Protein AF-A0A8J6LI90-F1 (afdb_monomer_lite)

Organism: Tenebrio molitor (NCBI:txid7067)

InterPro domains:
  IPR013783 Immunoglobulin-like fold [G3DSA:2.60.40.10] (10-74)

Radius of gyration: 16.81 Å; chains: 1; bounding box: 43×32×52 Å

Secondary structure (DSSP, 8-state):
----------EEEEEEE--S---TTS----EEEEEE-GGGSTT--EEEESTT-SSEEEEE-TTS--EE-TTTTSPP-

pLDDT: mean 80.77, std 12.64, range [41.97, 93.5]

Foldseek 3Di:
DDDPPDPPQDKAWPDWDFDPDDDPPDDTDTDTDIDGDPVPLVPDKDFDCDPPDPWTQWIDRPPDDIDGDDPRPDDDD

Sequence (77 aa):
MSGLSGCTVGVRINRLQVPEVTQLGDPVVLDCDYTLEESLDEGLVVKWFFNETPTPIYQWIPNKKPQELGEISRPFP

Structure (mmCIF, N/CA/C/O backbone):
data_AF-A0A8J6LI90-F1
#
_entry.id   AF-A0A8J6LI90-F1
#
loop_
_atom_site.group_PDB
_atom_site.id
_atom_site.type_symbol
_atom_site.label_atom_id
_atom_site.label_alt_id
_atom_site.label_comp_id
_atom_site.label_asym_id
_atom_site.label_entity_id
_atom_site.label_seq_id
_atom_site.pdbx_PDB_ins_code
_atom_site.Cartn_x
_atom_site.Cartn_y
_atom_site.Cartn_z
_atom_site.occupancy
_atom_site.B_iso_or_equiv
_atom_site.auth_seq_id
_atom_site.auth_comp_id
_atom_site.auth_asym_id
_atom_site.auth_atom_id
_atom_site.pdbx_PDB_model_num
ATOM 1 N N . MET A 1 1 ? 25.130 20.153 -27.869 1.00 41.97 1 MET A N 1
ATOM 2 C CA . MET A 1 1 ? 25.076 19.406 -26.595 1.00 41.97 1 MET A CA 1
ATOM 3 C C . MET A 1 1 ? 23.645 18.927 -26.434 1.00 41.97 1 MET A C 1
ATOM 5 O O . MET A 1 1 ? 22.773 19.719 -26.111 1.00 41.97 1 MET A O 1
ATOM 9 N N . SER A 1 2 ? 23.386 17.696 -26.861 1.00 44.59 2 SER A N 1
ATOM 10 C CA . SER A 1 2 ? 22.062 17.076 -26.937 1.00 44.59 2 SER A CA 1
ATOM 11 C C . SER A 1 2 ? 21.522 16.787 -25.538 1.00 44.59 2 SER A C 1
ATOM 13 O O . SER A 1 2 ? 22.190 16.131 -24.741 1.00 44.59 2 SER A O 1
ATOM 15 N N . GLY A 1 3 ? 20.324 17.298 -25.252 1.00 51.75 3 GLY A N 1
ATOM 16 C CA . GLY A 1 3 ? 19.598 17.037 -24.017 1.00 51.75 3 GLY A CA 1
ATOM 17 C C . GLY A 1 3 ? 19.215 15.565 -23.914 1.00 51.75 3 GLY A C 1
ATOM 18 O O . GLY A 1 3 ? 18.407 15.070 -24.695 1.00 51.75 3 GLY A O 1
ATOM 19 N N . LEU A 1 4 ? 19.785 14.880 -22.929 1.00 54.19 4 LEU A N 1
ATOM 20 C CA . LEU A 1 4 ? 19.229 13.644 -22.401 1.00 54.19 4 LEU A CA 1
ATOM 21 C C . LEU A 1 4 ? 18.054 14.039 -21.502 1.00 54.19 4 LEU A C 1
ATOM 23 O O . LEU A 1 4 ? 18.219 14.243 -20.302 1.00 54.19 4 LEU A O 1
ATOM 27 N N . SER A 1 5 ? 16.869 14.196 -22.095 1.00 53.09 5 SER A N 1
ATOM 28 C CA . SER A 1 5 ? 15.630 14.077 -21.330 1.00 53.09 5 SER A CA 1
ATOM 29 C C . SER A 1 5 ? 15.506 12.599 -20.980 1.00 53.09 5 SER A C 1
ATOM 31 O O . SER A 1 5 ? 15.076 11.801 -21.811 1.00 53.09 5 SER A O 1
ATOM 33 N N . GLY A 1 6 ? 15.993 12.216 -19.798 1.00 56.28 6 GLY A N 1
ATOM 34 C CA . GLY A 1 6 ? 15.775 10.875 -19.269 1.00 56.28 6 GLY A CA 1
ATOM 35 C C . GLY A 1 6 ? 14.278 10.593 -19.275 1.00 56.28 6 GLY A C 1
ATOM 36 O O . GLY A 1 6 ? 13.499 11.409 -18.782 1.00 56.28 6 GLY A O 1
ATOM 37 N N . CYS A 1 7 ? 13.876 9.483 -19.891 1.00 57.56 7 CYS A N 1
ATOM 38 C CA . CYS A 1 7 ? 12.509 8.996 -19.789 1.00 57.56 7 CYS A CA 1
ATOM 39 C C . CYS A 1 7 ? 12.243 8.771 -18.297 1.00 57.56 7 CYS A C 1
ATOM 41 O O . CYS A 1 7 ? 12.917 7.954 -17.669 1.00 57.56 7 CYS A O 1
ATOM 43 N N . THR A 1 8 ? 11.375 9.583 -17.694 1.00 54.06 8 THR A N 1
ATOM 44 C CA . THR A 1 8 ? 10.960 9.401 -16.304 1.00 54.06 8 THR A CA 1
ATOM 45 C C . THR A 1 8 ? 10.176 8.109 -16.222 1.00 54.06 8 THR A C 1
ATOM 47 O O . THR A 1 8 ? 8.989 8.081 -16.517 1.00 54.06 8 THR A O 1
ATOM 50 N N . VAL A 1 9 ? 10.871 7.058 -15.810 1.00 67.62 9 VAL A N 1
ATOM 51 C CA . VAL A 1 9 ? 10.284 5.765 -15.512 1.00 67.62 9 VAL A CA 1
ATOM 52 C C . VAL A 1 9 ? 9.416 5.940 -14.258 1.00 67.62 9 VAL A C 1
ATOM 54 O O . VAL A 1 9 ? 9.938 6.264 -13.187 1.00 67.62 9 VAL A O 1
ATOM 57 N N . GLY A 1 10 ? 8.091 5.836 -14.392 1.00 73.12 10 GLY A N 1
ATOM 58 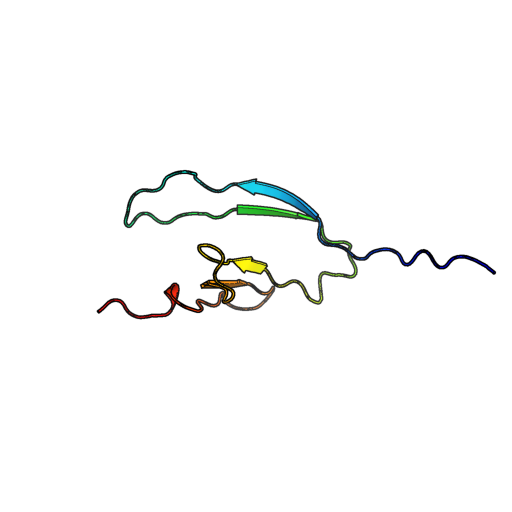C CA . GLY A 1 10 ? 7.157 6.290 -13.356 1.00 73.12 10 GLY A CA 1
ATOM 59 C C . GLY A 1 10 ? 5.942 5.393 -13.130 1.00 73.12 10 GLY A C 1
ATOM 60 O O . GLY A 1 10 ? 5.445 4.736 -14.039 1.00 73.12 10 GLY A O 1
ATOM 61 N N . VAL A 1 11 ? 5.440 5.407 -11.892 1.00 83.12 11 VAL A N 1
ATOM 62 C CA . VAL A 1 11 ? 4.135 4.836 -11.531 1.00 83.12 11 VAL A CA 1
ATOM 63 C C . VAL A 1 11 ? 3.074 5.912 -11.697 1.00 83.12 11 VAL A C 1
ATOM 65 O O . VAL A 1 11 ? 3.222 7.016 -11.167 1.00 83.12 11 VAL A O 1
ATOM 68 N N . ARG A 1 12 ? 1.973 5.590 -12.375 1.00 87.50 12 ARG A N 1
ATOM 69 C CA . ARG A 1 12 ? 0.802 6.464 -12.448 1.00 87.50 12 ARG A CA 1
ATOM 70 C C . ARG A 1 12 ? -0.378 5.813 -11.746 1.00 87.50 12 ARG A C 1
ATOM 72 O O . ARG A 1 12 ? -0.800 4.737 -12.142 1.00 87.50 12 ARG A O 1
ATOM 79 N N . ILE A 1 13 ? -0.940 6.490 -10.747 1.00 88.56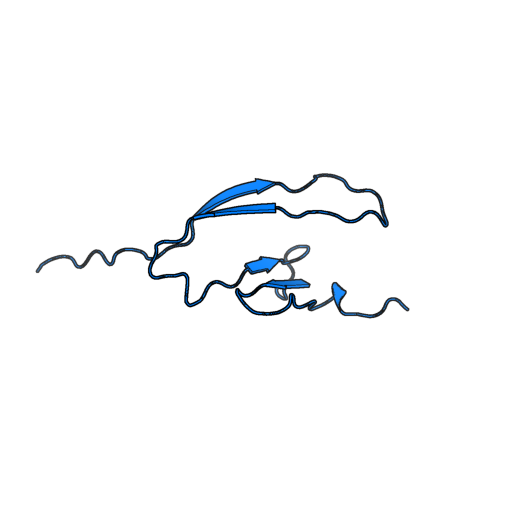 13 ILE A N 1
ATOM 80 C CA . ILE A 1 13 ? -2.222 6.093 -10.153 1.00 88.56 13 ILE A CA 1
ATOM 81 C C . ILE A 1 13 ? -3.334 6.621 -11.060 1.00 88.56 13 ILE A C 1
ATOM 83 O O . ILE A 1 13 ? -3.461 7.832 -11.251 1.00 88.56 13 ILE A O 1
ATOM 87 N N . ASN A 1 14 ? -4.121 5.718 -11.635 1.00 92.56 14 ASN A N 1
ATOM 88 C CA . ASN A 1 14 ? -5.250 6.052 -12.499 1.00 92.56 14 ASN A CA 1
ATOM 89 C C . ASN A 1 14 ? -6.497 6.341 -11.671 1.00 92.56 14 ASN A C 1
ATOM 91 O O . ASN A 1 14 ? -7.221 7.301 -11.942 1.00 92.56 14 ASN A O 1
ATOM 95 N N . ARG A 1 15 ? -6.745 5.511 -10.652 1.00 93.50 15 ARG A N 1
ATOM 96 C CA . ARG A 1 15 ? -7.920 5.614 -9.793 1.00 93.50 15 ARG A CA 1
ATOM 97 C C . ARG A 1 15 ? -7.639 5.026 -8.418 1.00 93.50 15 ARG A C 1
ATOM 99 O O . ARG A 1 15 ? -7.121 3.925 -8.304 1.00 93.50 15 ARG A O 1
ATOM 106 N N . LEU A 1 16 ? -8.062 5.744 -7.385 1.00 90.56 16 LEU A N 1
ATOM 107 C CA . LEU A 1 16 ? -8.071 5.265 -6.008 1.00 90.56 16 LEU A CA 1
ATOM 108 C C . LEU A 1 16 ? -9.527 5.079 -5.569 1.00 90.56 16 LEU A C 1
ATOM 110 O O . LEU A 1 16 ? -10.321 6.017 -5.657 1.00 90.56 16 LEU A O 1
ATOM 114 N N . GLN A 1 17 ? -9.892 3.875 -5.136 1.00 91.75 17 GLN A N 1
ATOM 115 C CA . GLN A 1 17 ? -11.230 3.541 -4.653 1.00 91.75 17 GLN A CA 1
ATOM 116 C C . GLN A 1 17 ? -11.139 3.067 -3.206 1.00 91.75 17 GLN A C 1
ATOM 118 O O . GLN A 1 17 ? -10.795 1.923 -2.918 1.00 91.75 17 GLN A O 1
ATOM 123 N N . VAL A 1 18 ? -11.459 3.980 -2.294 1.00 89.25 18 VAL A N 1
ATOM 124 C CA . VAL A 1 18 ? -11.429 3.742 -0.852 1.00 89.25 18 VAL A CA 1
ATOM 125 C C . VAL A 1 18 ? -12.760 4.211 -0.258 1.00 89.25 18 VAL A C 1
ATOM 127 O O . VAL A 1 18 ? -13.200 5.315 -0.589 1.00 89.25 18 VAL A O 1
ATOM 130 N N . PRO A 1 19 ? -13.427 3.402 0.584 1.00 88.94 19 PRO A N 1
ATOM 131 C CA . PRO A 1 19 ? -14.626 3.831 1.295 1.00 88.94 19 PRO A CA 1
ATOM 132 C C . PRO A 1 19 ? -14.324 4.997 2.241 1.00 88.94 19 PRO A C 1
ATOM 134 O O . PRO A 1 19 ? -13.347 4.955 2.983 1.00 88.94 19 PRO A O 1
ATOM 137 N N . GLU A 1 20 ? -15.184 6.016 2.250 1.00 86.38 20 GLU A N 1
ATOM 138 C CA . GLU A 1 20 ? -15.066 7.147 3.184 1.00 86.38 20 GLU A CA 1
ATOM 139 C C . GLU A 1 20 ? -15.396 6.730 4.624 1.00 86.38 20 GLU A C 1
ATOM 141 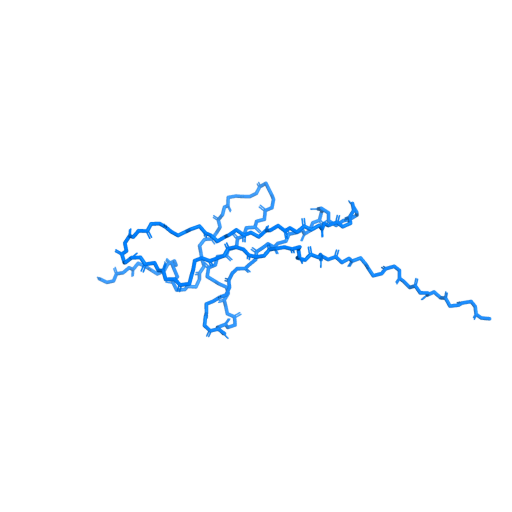O O . GLU A 1 20 ? -14.777 7.192 5.579 1.00 86.38 20 GLU A O 1
ATOM 146 N N . VAL A 1 21 ? -16.362 5.821 4.775 1.00 87.50 21 VAL A N 1
ATOM 147 C CA . VAL A 1 21 ? -16.827 5.318 6.066 1.00 87.50 21 VAL A CA 1
ATOM 148 C C . VAL A 1 21 ? -16.942 3.803 5.989 1.00 87.50 21 VAL A C 1
ATOM 150 O O . VAL A 1 21 ? -17.423 3.253 4.998 1.00 87.50 21 VAL A O 1
ATOM 153 N N . THR A 1 22 ? -16.515 3.134 7.055 1.00 87.88 22 THR A N 1
ATOM 154 C CA . THR A 1 22 ? -16.691 1.696 7.248 1.00 87.88 22 THR A CA 1
ATOM 155 C C . THR A 1 22 ? -17.336 1.420 8.600 1.00 87.88 22 THR A C 1
ATOM 157 O O . THR A 1 22 ? -17.289 2.254 9.508 1.00 87.88 22 THR A O 1
ATOM 160 N N . GLN A 1 23 ? -17.924 0.238 8.743 1.00 91.38 23 GLN A N 1
ATOM 161 C CA . GLN A 1 23 ? -18.372 -0.266 10.031 1.00 91.38 23 GLN A CA 1
ATOM 162 C C . GLN A 1 23 ? -17.209 -0.925 10.770 1.00 91.38 23 GLN A C 1
ATOM 164 O O . GLN A 1 23 ? -16.354 -1.589 10.182 1.00 91.38 23 GLN A O 1
ATOM 169 N N . LEU A 1 24 ? -17.178 -0.739 12.087 1.00 86.75 24 LEU A N 1
ATOM 170 C CA . LEU A 1 24 ? -16.172 -1.363 12.934 1.00 86.75 24 LEU A CA 1
ATOM 171 C C . LEU A 1 24 ? -16.315 -2.890 12.881 1.00 86.75 24 LEU A C 1
ATOM 173 O O . LEU A 1 24 ? -17.380 -3.421 13.181 1.00 86.75 24 LEU A O 1
ATOM 177 N N . GLY A 1 25 ? -15.223 -3.577 12.549 1.00 83.88 25 GLY A N 1
ATOM 178 C CA . GLY A 1 25 ? -15.179 -5.038 12.445 1.00 83.88 25 GLY A CA 1
ATOM 179 C C . GLY A 1 25 ? -15.473 -5.581 11.046 1.00 83.88 25 GLY A C 1
ATOM 180 O O . GLY A 1 25 ? -15.164 -6.744 10.791 1.00 83.88 25 GLY A O 1
ATOM 181 N N . ASP A 1 26 ? -15.982 -4.751 10.132 1.00 87.19 26 ASP A N 1
ATOM 182 C CA . ASP A 1 26 ? -16.169 -5.152 8.741 1.00 87.19 26 ASP A CA 1
ATOM 183 C C . ASP A 1 26 ? -14.845 -5.044 7.964 1.00 87.19 26 ASP A C 1
ATOM 185 O O . ASP A 1 26 ? -14.078 -4.090 8.153 1.00 87.19 26 ASP A O 1
ATOM 189 N N . PRO A 1 27 ? -14.556 -6.004 7.067 1.00 83.75 27 PRO A N 1
ATOM 190 C CA . PRO A 1 27 ? -13.392 -5.917 6.203 1.00 83.75 27 PRO A CA 1
ATOM 191 C C . PRO A 1 27 ? -13.530 -4.735 5.239 1.00 83.75 27 PRO A C 1
ATOM 193 O O . PRO A 1 27 ? -14.580 -4.514 4.636 1.00 83.75 27 PRO A O 1
ATOM 196 N N . VAL A 1 28 ? -12.431 -4.007 5.049 1.00 86.12 28 VAL A N 1
ATOM 197 C CA . VAL A 1 28 ? -12.351 -2.873 4.123 1.00 86.12 28 VAL A CA 1
ATOM 198 C C . VAL A 1 28 ? -11.463 -3.245 2.947 1.00 86.12 28 VAL A C 1
ATOM 200 O O . VAL A 1 28 ? -10.374 -3.787 3.130 1.00 86.12 28 VAL A O 1
ATOM 203 N N . VAL A 1 29 ? -11.914 -2.918 1.738 1.00 87.00 29 VAL A N 1
ATOM 204 C CA . VAL A 1 29 ? -11.113 -3.057 0.519 1.00 87.00 29 VAL A CA 1
ATOM 205 C C . VAL A 1 29 ? -10.567 -1.687 0.133 1.00 87.00 29 VAL A C 1
ATOM 207 O O . VAL A 1 29 ? -11.333 -0.744 -0.062 1.00 87.00 29 VAL A O 1
ATOM 210 N N . LEU A 1 30 ? -9.240 -1.589 0.033 1.00 86.62 30 LEU A N 1
ATOM 211 C CA . LEU A 1 30 ? -8.527 -0.407 -0.445 1.00 86.62 30 LEU A CA 1
ATOM 212 C C . LEU A 1 30 ? -8.004 -0.705 -1.850 1.00 86.62 30 LEU A C 1
ATOM 214 O O . LEU A 1 30 ? -6.984 -1.381 -1.997 1.00 86.62 30 LEU A O 1
ATOM 218 N N . ASP A 1 31 ? -8.725 -0.250 -2.870 1.00 88.25 31 ASP A N 1
ATOM 219 C CA . ASP A 1 31 ? -8.414 -0.572 -4.261 1.00 88.25 31 ASP A CA 1
ATOM 220 C C . ASP A 1 31 ? -7.718 0.596 -4.973 1.00 88.25 31 ASP A C 1
ATOM 222 O O . ASP A 1 31 ? -8.044 1.770 -4.764 1.00 88.25 31 ASP A O 1
ATOM 226 N N . CYS A 1 32 ? -6.724 0.274 -5.796 1.00 87.38 32 CYS A N 1
ATOM 227 C CA . CYS A 1 32 ? -5.892 1.238 -6.506 1.00 87.38 32 CYS A CA 1
ATOM 228 C C . CYS A 1 32 ? -5.541 0.696 -7.892 1.00 87.38 32 CYS A C 1
ATOM 230 O O . CYS A 1 32 ? -4.753 -0.241 -8.027 1.00 87.38 32 CYS A O 1
ATOM 232 N N . ASP A 1 33 ? -6.104 1.330 -8.915 1.00 90.50 33 ASP A N 1
ATOM 233 C CA . ASP A 1 33 ? -5.755 1.107 -10.311 1.00 90.50 33 ASP A CA 1
ATOM 234 C C . ASP A 1 33 ? -4.546 1.982 -10.661 1.00 90.50 33 ASP A C 1
ATOM 236 O O . ASP A 1 33 ? -4.573 3.210 -10.495 1.00 90.50 33 ASP A O 1
ATOM 240 N N . TYR A 1 34 ? -3.481 1.346 -11.139 1.00 87.38 34 TYR A N 1
ATOM 241 C CA . TYR A 1 34 ? -2.239 1.998 -11.520 1.00 87.38 34 TYR A CA 1
ATOM 242 C C . TYR A 1 34 ? -1.693 1.436 -12.833 1.00 87.38 34 TYR A C 1
ATOM 244 O O . TYR A 1 34 ? -1.927 0.289 -13.206 1.00 87.38 34 TYR A O 1
ATOM 252 N N . THR A 1 35 ? -0.905 2.254 -13.522 1.00 87.75 35 THR A N 1
ATOM 253 C CA . THR A 1 35 ? -0.124 1.848 -14.689 1.00 87.75 35 THR A CA 1
ATOM 254 C C . THR A 1 35 ? 1.359 1.958 -14.367 1.00 87.75 35 THR A C 1
ATOM 256 O O . THR A 1 35 ? 1.810 2.962 -13.804 1.00 87.75 35 THR A O 1
ATOM 259 N N . LEU A 1 36 ? 2.098 0.915 -14.735 1.00 83.25 36 LEU A N 1
ATOM 260 C CA . LEU A 1 36 ? 3.555 0.865 -14.715 1.00 83.25 36 LEU A CA 1
ATOM 261 C C . LEU A 1 36 ? 4.065 0.853 -16.149 1.00 83.25 36 LEU A C 1
ATOM 263 O O . LEU A 1 36 ? 3.472 0.210 -17.013 1.00 83.25 36 LEU A O 1
ATOM 267 N N . GLU A 1 37 ? 5.164 1.555 -16.400 1.00 80.69 37 GLU A N 1
ATOM 268 C CA . GLU A 1 37 ? 5.937 1.316 -17.616 1.00 80.69 37 GLU A CA 1
ATOM 269 C C . GLU A 1 37 ? 6.604 -0.064 -17.533 1.00 80.69 37 GLU A C 1
ATOM 271 O O . GLU A 1 37 ? 7.107 -0.440 -16.477 1.00 80.69 37 GLU A O 1
ATOM 276 N N . GLU A 1 38 ? 6.628 -0.811 -18.641 1.00 68.81 38 GLU A N 1
ATOM 277 C CA . GLU A 1 38 ? 7.025 -2.234 -18.702 1.00 68.81 38 GLU A CA 1
ATOM 278 C C . GLU A 1 38 ? 8.403 -2.542 -18.084 1.00 68.81 38 GLU A C 1
ATOM 280 O O . GLU A 1 38 ? 8.660 -3.656 -17.638 1.00 68.81 38 GLU A O 1
ATOM 285 N N . SER A 1 39 ? 9.296 -1.555 -18.001 1.00 66.62 39 SER A N 1
ATOM 286 C CA . SER A 1 39 ? 10.608 -1.696 -17.363 1.00 66.62 39 SER A CA 1
ATOM 287 C C . SER A 1 39 ? 10.594 -1.645 -15.823 1.00 66.62 39 SER A C 1
ATOM 289 O O . SER A 1 39 ? 11.663 -1.739 -15.224 1.00 66.62 39 SER A O 1
ATOM 291 N N . LEU A 1 40 ? 9.439 -1.446 -15.171 1.00 64.56 40 LEU A N 1
ATOM 292 C CA . LEU A 1 40 ? 9.308 -1.249 -13.713 1.00 64.56 40 LEU A CA 1
ATOM 293 C C . LEU A 1 40 ? 8.747 -2.427 -12.921 1.00 64.56 40 LEU A C 1
ATOM 295 O O . LEU A 1 40 ? 8.751 -2.367 -11.687 1.00 64.56 40 LEU A O 1
ATOM 299 N N . ASP A 1 41 ? 8.251 -3.471 -13.581 1.00 64.44 41 ASP A N 1
ATOM 300 C CA . ASP A 1 41 ? 7.617 -4.591 -12.873 1.00 64.44 41 ASP A CA 1
ATOM 301 C C . ASP A 1 41 ? 8.592 -5.267 -11.890 1.00 64.44 41 ASP A C 1
ATOM 303 O O . ASP A 1 41 ? 8.207 -5.691 -10.794 1.00 64.44 41 ASP A O 1
ATOM 307 N N . GLU A 1 42 ? 9.887 -5.267 -12.217 1.00 69.69 42 GLU A N 1
ATOM 308 C CA . GLU A 1 42 ? 10.976 -5.681 -11.331 1.00 69.69 42 GLU A CA 1
ATOM 309 C C . GLU A 1 42 ? 11.304 -4.597 -10.289 1.00 69.69 42 GLU A C 1
ATOM 311 O O . GLU A 1 42 ? 12.360 -3.967 -10.305 1.00 69.69 42 GLU A O 1
ATOM 316 N N . GLY A 1 43 ? 10.394 -4.360 -9.344 1.00 77.12 43 GLY A N 1
ATOM 317 C CA . GLY A 1 43 ? 10.661 -3.427 -8.243 1.00 77.12 43 GLY A CA 1
ATOM 318 C C . GLY A 1 43 ? 9.446 -2.786 -7.592 1.00 77.12 43 GLY A C 1
ATOM 319 O O . GLY A 1 43 ? 9.614 -2.026 -6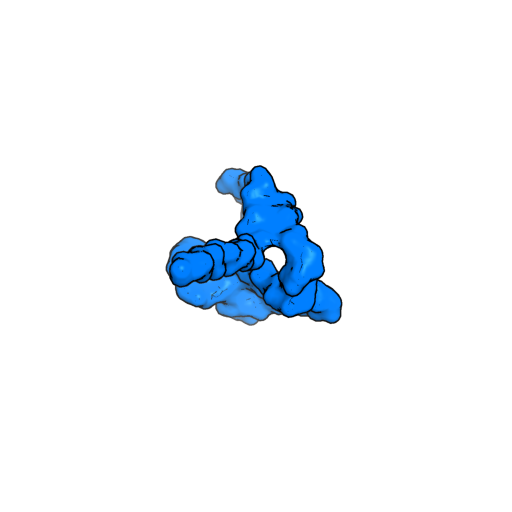.636 1.00 77.12 43 GLY A O 1
ATOM 320 N N . LEU A 1 44 ? 8.233 -3.083 -8.064 1.00 84.25 44 LEU A N 1
ATOM 321 C CA . LEU A 1 44 ? 7.022 -2.525 -7.477 1.00 84.25 44 LEU A CA 1
ATOM 322 C C . LEU A 1 44 ? 6.876 -2.915 -5.998 1.00 84.25 44 LEU A C 1
ATOM 324 O O . LEU A 1 44 ? 6.894 -4.091 -5.628 1.00 84.25 44 LEU A O 1
ATOM 328 N N . VAL A 1 45 ? 6.639 -1.909 -5.156 1.00 87.75 45 VAL A N 1
ATOM 329 C CA . VAL A 1 45 ? 6.231 -2.093 -3.763 1.00 87.75 45 VAL A CA 1
ATOM 330 C C . VAL A 1 45 ? 5.046 -1.182 -3.480 1.00 87.75 45 VAL A C 1
ATOM 332 O O . VAL A 1 45 ? 5.161 0.038 -3.575 1.00 87.75 45 VAL A O 1
ATOM 335 N N . VAL A 1 46 ? 3.921 -1.766 -3.078 1.00 87.31 46 VAL A N 1
ATOM 336 C CA . VAL A 1 46 ? 2.742 -1.022 -2.626 1.00 87.31 46 VAL A CA 1
ATOM 337 C C . VAL A 1 46 ? 2.790 -0.932 -1.107 1.00 87.31 46 VAL A C 1
ATOM 339 O O . VAL A 1 46 ? 2.916 -1.951 -0.426 1.00 87.31 46 VAL A O 1
ATOM 342 N N . LYS A 1 47 ? 2.713 0.286 -0.566 1.00 90.19 47 LYS A N 1
ATOM 343 C CA . LYS A 1 47 ? 2.727 0.551 0.877 1.00 90.19 47 LYS A CA 1
ATOM 344 C C . LYS A 1 47 ? 1.533 1.410 1.260 1.00 90.19 47 LYS A C 1
ATOM 346 O O . LYS A 1 47 ? 1.292 2.428 0.619 1.00 90.19 47 LYS A O 1
ATOM 351 N N . TRP A 1 48 ? 0.853 1.032 2.334 1.00 88.00 48 TRP A N 1
ATOM 352 C CA . TRP A 1 48 ? -0.197 1.843 2.943 1.00 88.00 48 TRP A CA 1
ATOM 353 C C . TRP A 1 48 ? 0.302 2.453 4.242 1.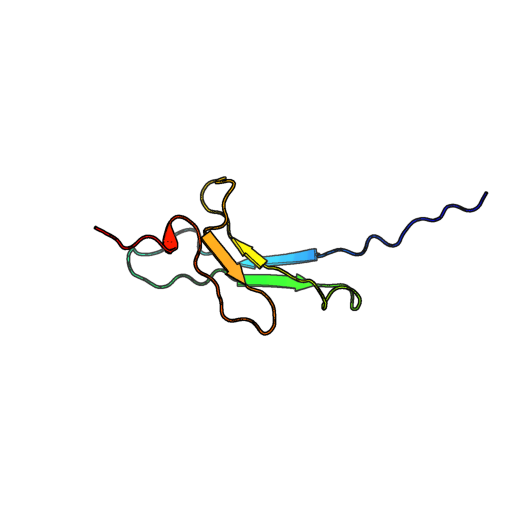00 88.00 48 TRP A C 1
ATOM 355 O O . TRP A 1 48 ? 0.849 1.751 5.094 1.00 88.00 48 TRP A O 1
ATOM 365 N N . PHE A 1 49 ? 0.092 3.755 4.385 1.00 89.44 49 PHE A N 1
ATOM 366 C CA . PHE A 1 49 ? 0.411 4.533 5.576 1.00 89.44 49 PHE A CA 1
ATOM 367 C C . PHE A 1 49 ? -0.890 4.971 6.239 1.00 89.44 49 PHE A C 1
ATOM 369 O O . PHE A 1 49 ? -1.878 5.239 5.556 1.00 89.44 49 PHE A O 1
ATOM 376 N N . PHE A 1 50 ? -0.890 5.042 7.565 1.00 87.12 50 PHE A N 1
ATOM 377 C CA . PHE A 1 50 ? -2.057 5.438 8.346 1.00 87.12 50 PHE A CA 1
ATOM 378 C C . PHE A 1 50 ? -1.824 6.815 8.965 1.00 87.12 50 PHE A C 1
ATOM 380 O O . PHE A 1 50 ? -0.778 7.011 9.573 1.00 87.12 50 PHE A O 1
ATOM 387 N N . ASN A 1 51 ? -2.760 7.760 8.823 1.00 85.94 51 ASN A N 1
ATOM 388 C CA . ASN A 1 51 ? -2.729 9.078 9.485 1.00 85.94 51 ASN A CA 1
ATOM 389 C C . ASN A 1 51 ? -1.362 9.791 9.466 1.00 85.94 51 ASN A C 1
ATOM 391 O O . ASN A 1 51 ? -0.858 10.200 10.507 1.00 85.94 51 ASN A O 1
ATOM 395 N N . GLU A 1 52 ? -0.741 9.900 8.288 1.00 85.81 52 GLU A N 1
ATOM 396 C CA . GLU A 1 52 ? 0.562 10.571 8.103 1.00 85.81 52 GLU A CA 1
ATOM 397 C C . GLU A 1 52 ? 1.728 9.958 8.903 1.00 85.81 52 GLU A C 1
ATOM 399 O O . GLU A 1 52 ? 2.815 10.535 8.986 1.00 85.81 52 GLU A O 1
ATOM 404 N N . THR A 1 53 ? 1.545 8.760 9.464 1.00 86.81 53 THR A N 1
ATOM 405 C CA . THR A 1 53 ? 2.633 8.049 10.131 1.00 86.81 53 THR A CA 1
ATOM 406 C C . THR A 1 53 ? 3.742 7.726 9.124 1.00 86.81 53 THR A C 1
ATOM 408 O O . THR A 1 53 ? 3.466 7.314 7.996 1.00 86.81 53 THR A O 1
ATOM 411 N N . PRO A 1 54 ? 5.023 7.877 9.507 1.00 87.69 54 PRO A N 1
ATOM 412 C CA . PRO A 1 54 ? 6.149 7.607 8.611 1.00 87.69 54 PRO A CA 1
ATOM 413 C C . PRO A 1 54 ? 6.380 6.105 8.388 1.00 87.69 54 PRO A C 1
ATOM 415 O O . PRO A 1 54 ? 7.154 5.711 7.516 1.00 87.69 54 PRO A O 1
ATOM 418 N N . THR A 1 55 ? 5.738 5.253 9.189 1.00 89.12 55 THR A N 1
ATOM 419 C CA . THR A 1 55 ? 5.826 3.796 9.103 1.00 89.12 55 THR A CA 1
ATOM 420 C C . THR A 1 55 ? 4.591 3.232 8.406 1.00 89.12 55 THR A C 1
ATOM 422 O O . THR A 1 55 ? 3.480 3.505 8.860 1.00 89.12 55 THR A O 1
ATOM 425 N N . PRO A 1 56 ? 4.742 2.414 7.351 1.00 91.06 56 PRO A N 1
ATOM 426 C CA . PRO A 1 56 ? 3.595 1.792 6.708 1.00 91.06 56 PRO A CA 1
ATOM 427 C C . PRO A 1 56 ? 2.945 0.765 7.643 1.00 91.06 56 PRO A C 1
ATOM 429 O O . PRO A 1 56 ? 3.634 0.086 8.40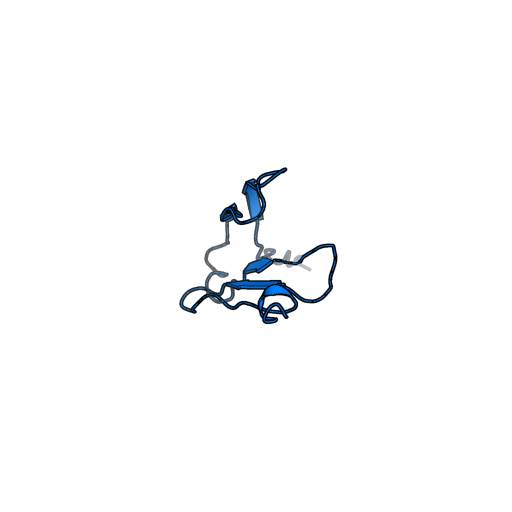6 1.00 91.06 56 PRO A O 1
ATOM 432 N N . ILE A 1 57 ? 1.626 0.626 7.536 1.00 91.25 57 ILE A N 1
ATOM 433 C CA . ILE A 1 57 ? 0.844 -0.406 8.227 1.00 91.25 57 ILE A CA 1
ATOM 434 C C . ILE A 1 57 ? 0.692 -1.675 7.382 1.00 91.25 57 ILE A C 1
ATOM 436 O O . ILE A 1 57 ? 0.505 -2.763 7.911 1.00 91.25 57 ILE A O 1
ATOM 440 N N . TYR A 1 58 ? 0.818 -1.566 6.060 1.00 90.44 58 TYR A N 1
ATOM 441 C CA . TYR A 1 58 ? 0.723 -2.709 5.157 1.00 90.44 58 TYR A CA 1
ATOM 442 C C . TYR A 1 58 ? 1.683 -2.551 3.987 1.00 90.44 58 TYR A C 1
ATOM 444 O O . TYR A 1 58 ? 1.861 -1.449 3.458 1.00 90.44 58 TYR A O 1
ATOM 452 N N . GLN A 1 59 ? 2.275 -3.663 3.560 1.00 92.00 59 GLN A N 1
ATOM 453 C CA . GLN A 1 59 ? 3.148 -3.723 2.398 1.00 92.00 59 GLN A CA 1
ATOM 454 C C . GLN A 1 59 ? 2.834 -4.943 1.533 1.00 92.00 59 GLN A C 1
ATOM 456 O O . GLN A 1 59 ? 2.777 -6.076 2.015 1.00 92.00 59 GLN A O 1
ATOM 461 N N . TRP A 1 60 ? 2.721 -4.713 0.227 1.00 90.12 60 TRP A N 1
ATOM 462 C CA . TRP A 1 60 ? 2.608 -5.757 -0.780 1.00 90.12 60 TRP A CA 1
ATOM 463 C C . TRP A 1 60 ? 3.708 -5.625 -1.835 1.00 90.12 60 TRP A C 1
ATOM 465 O O . TRP A 1 60 ? 4.023 -4.532 -2.303 1.00 90.12 60 TRP A O 1
ATOM 475 N N . ILE A 1 61 ? 4.304 -6.764 -2.181 1.00 88.56 61 ILE A N 1
ATOM 476 C CA . ILE A 1 61 ? 5.335 -6.907 -3.209 1.00 88.56 61 ILE A CA 1
ATOM 477 C C . ILE A 1 61 ? 4.874 -8.057 -4.109 1.00 88.56 61 ILE A C 1
ATOM 479 O O . ILE A 1 61 ? 4.507 -9.108 -3.564 1.00 88.56 61 ILE A O 1
ATOM 483 N N . PRO A 1 62 ? 4.913 -7.911 -5.445 1.00 86.25 62 PRO A N 1
ATOM 484 C CA . PRO A 1 62 ? 4.604 -9.003 -6.357 1.00 86.25 62 PRO A CA 1
ATOM 485 C C . PRO A 1 62 ? 5.349 -10.291 -5.978 1.00 86.25 62 PRO A C 1
ATOM 487 O O . PRO A 1 62 ? 6.518 -10.266 -5.588 1.00 86.25 62 PRO A O 1
ATOM 490 N N . ASN A 1 63 ? 4.660 -11.431 -6.061 1.00 86.56 63 ASN A N 1
ATOM 491 C CA . ASN A 1 63 ? 5.174 -12.764 -5.705 1.00 86.56 63 ASN A CA 1
ATOM 492 C C . ASN A 1 63 ? 5.545 -12.978 -4.225 1.00 86.56 63 ASN A C 1
ATOM 494 O O . ASN A 1 63 ? 6.071 -14.036 -3.872 1.00 86.56 63 ASN A O 1
ATOM 498 N N . LYS A 1 64 ? 5.256 -12.025 -3.332 1.00 87.56 64 LYS A N 1
ATOM 499 C CA . LYS A 1 64 ? 5.407 -12.203 -1.882 1.00 87.56 64 LYS A CA 1
ATOM 500 C C . LYS A 1 64 ? 4.050 -12.213 -1.195 1.00 87.56 64 LYS A C 1
ATOM 502 O O . LYS A 1 64 ? 3.083 -11.613 -1.661 1.00 87.56 64 LYS A O 1
ATOM 507 N N . LYS A 1 65 ? 3.988 -12.890 -0.045 1.00 89.25 65 LYS A N 1
ATOM 508 C CA . LYS A 1 65 ? 2.829 -12.772 0.841 1.00 89.25 65 LYS A CA 1
ATOM 509 C C . LYS A 1 65 ? 2.726 -11.326 1.348 1.00 89.25 65 LYS A C 1
ATOM 511 O O . LYS A 1 65 ? 3.771 -10.748 1.667 1.00 89.25 65 LYS A O 1
ATOM 516 N N . PRO A 1 66 ? 1.508 -10.767 1.439 1.00 88.88 66 PRO A N 1
ATOM 517 C CA . PRO A 1 66 ? 1.256 -9.515 2.138 1.00 88.88 66 PRO A CA 1
ATOM 518 C C . PRO A 1 66 ? 1.914 -9.458 3.513 1.00 88.88 66 PRO A C 1
ATOM 520 O O . PRO A 1 66 ? 1.962 -10.464 4.223 1.00 88.88 66 PRO A O 1
ATOM 523 N N . GLN A 1 67 ? 2.420 -8.284 3.873 1.00 90.06 67 GLN A N 1
ATOM 524 C CA . GLN A 1 67 ? 3.076 -8.046 5.151 1.00 90.06 67 GLN A CA 1
ATOM 525 C C . GLN A 1 67 ? 2.299 -6.999 5.940 1.00 90.06 67 GLN A C 1
ATOM 527 O O . GLN A 1 67 ? 2.157 -5.856 5.501 1.00 90.06 67 GLN A O 1
ATOM 532 N N . GLU A 1 68 ? 1.838 -7.406 7.116 1.00 89.81 68 GLU A N 1
ATOM 533 C CA . GLU A 1 68 ? 1.315 -6.524 8.154 1.00 89.81 68 GLU A CA 1
ATOM 534 C C . GLU A 1 68 ? 2.483 -5.891 8.915 1.00 89.81 68 GLU A C 1
ATOM 536 O O . GLU A 1 68 ? 3.427 -6.575 9.320 1.00 89.81 68 GLU A O 1
ATOM 541 N N . LEU A 1 69 ? 2.446 -4.572 9.078 1.00 88.81 69 LEU A N 1
ATOM 542 C CA . LEU A 1 69 ? 3.533 -3.772 9.634 1.00 88.81 69 LEU A CA 1
ATOM 543 C C . LEU A 1 69 ? 2.991 -2.753 10.648 1.00 88.81 69 LEU A C 1
ATOM 545 O O . LEU A 1 69 ? 1.804 -2.446 10.686 1.00 88.81 69 LEU A O 1
ATOM 549 N N . GLY A 1 70 ? 3.875 -2.183 11.464 1.00 83.38 70 GLY A N 1
ATOM 550 C CA . GLY A 1 70 ? 3.518 -1.059 12.330 1.00 83.38 70 GLY A CA 1
ATOM 551 C C . GLY A 1 70 ? 2.422 -1.390 13.346 1.00 83.38 70 GLY A C 1
ATOM 552 O O . GLY A 1 70 ? 2.560 -2.319 14.137 1.00 83.38 70 GLY A O 1
ATOM 553 N N . GLU A 1 71 ? 1.368 -0.578 13.376 1.00 79.69 71 GLU A N 1
ATOM 554 C CA . GLU A 1 71 ? 0.293 -0.702 14.366 1.00 79.69 71 GLU A CA 1
ATOM 555 C C . GLU A 1 71 ? -0.621 -1.906 14.116 1.00 79.69 71 GLU A C 1
ATOM 557 O O . GLU A 1 71 ? -1.078 -2.505 15.084 1.00 79.69 71 GLU A O 1
ATOM 562 N N . ILE A 1 72 ? -0.835 -2.315 12.856 1.00 79.25 72 ILE A N 1
ATOM 563 C CA . ILE A 1 72 ? -1.744 -3.432 12.539 1.00 79.25 72 ILE A CA 1
ATOM 564 C C . ILE A 1 72 ? -1.167 -4.789 12.954 1.00 79.25 72 ILE A C 1
ATOM 566 O O . ILE A 1 72 ? -1.915 -5.710 13.258 1.00 79.25 72 ILE A O 1
ATOM 570 N N . SER A 1 73 ? 0.164 -4.908 13.011 1.00 77.56 73 SER A N 1
ATOM 571 C CA . SER A 1 73 ? 0.830 -6.132 13.460 1.00 77.56 73 SER A CA 1
ATOM 572 C C . SER A 1 73 ? 0.905 -6.248 14.983 1.00 77.56 73 SER A C 1
ATOM 574 O O . SER A 1 73 ? 1.400 -7.254 15.501 1.00 77.56 73 SER A O 1
ATOM 576 N N . ARG A 1 74 ? 0.437 -5.233 15.727 1.00 77.00 74 ARG A N 1
ATOM 577 C CA . ARG A 1 74 ? 0.379 -5.311 17.184 1.00 77.00 74 ARG A CA 1
ATOM 578 C C . ARG A 1 74 ? -0.840 -6.132 17.604 1.00 77.00 74 ARG A C 1
ATOM 580 O O . ARG A 1 74 ? -1.957 -5.785 17.229 1.00 77.00 74 ARG A O 1
ATOM 587 N N . PRO A 1 75 ? -0.655 -7.178 18.423 1.00 70.75 75 PRO A N 1
ATOM 588 C CA . PRO A 1 75 ? -1.786 -7.859 19.026 1.00 70.75 75 PRO A CA 1
ATOM 589 C C . PRO A 1 75 ? -2.553 -6.871 19.912 1.00 70.75 75 PRO A C 1
ATOM 591 O O . PRO A 1 75 ? -1.947 -6.138 20.699 1.00 70.75 75 PRO A O 1
ATOM 594 N N . PHE A 1 76 ? -3.878 -6.843 19.762 1.00 60.72 76 PHE A N 1
ATOM 595 C CA . PHE A 1 76 ? -4.744 -6.101 20.672 1.00 60.72 76 PHE A CA 1
ATOM 596 C C . PHE A 1 76 ? -4.574 -6.655 22.104 1.00 60.72 76 PHE A C 1
ATOM 598 O O . PHE A 1 76 ? -4.484 -7.878 22.251 1.00 60.72 76 PHE A O 1
ATOM 605 N N . PRO A 1 77 ? -4.470 -5.788 23.132 1.00 60.25 77 PRO A N 1
ATOM 606 C CA . PRO A 1 77 ? -4.416 -6.214 24.530 1.00 60.25 77 PRO A CA 1
ATOM 607 C C . PRO A 1 77 ? -5.721 -6.865 25.003 1.00 60.25 77 PRO A C 1
ATOM 609 O O . PRO A 1 77 ? -6.794 -6.535 24.445 1.00 60.25 77 PRO A O 1
#